Protein AF-A0A511N7S6-F1 (afdb_monomer_lite)

Organism: Deinococcus cellulosilyticus (strain DSM 18568 / NBRC 106333 / KACC 11606 / 5516J-15) (NCBI:txid1223518)

pLDDT: mean 73.32, std 17.84, range [30.89, 93.12]

Radius of gyration: 15.93 Å; chains: 1; bounding box: 44×42×34 Å

Sequence (176 aa):
MLDPRLIKNLRLFSSREDLELYLDFVGELLSRLELENRDPRFHVNPVSGSSFALPFTINNRYICRMIKKSGLYGVQTLHAGLDFIQDWEVLARPSKWAFSQRNHDLPDCPPSMMFYPMPLFRDHKEQIVEELVTIAKRELAVARATPMRKVHSSDVYLLMTDPDFREDILSGMEWT

Secondary structure (DSSP, 8-state):
---HHHHHHHTTSSSHHHHHHHHHHHHHHHHHTT--S--TTEEE----SSSEEEEEEETTEEEEEEEEETTEEEEEEEEETTHHHHTT-SS-----------S-S-TT--EEEEEEEHHHHHHHHHHHHHHHHHHHHHHHHH----PPPTT--HHHHHHHH-HHHHHHHHTT----

Structure (mmCIF, N/CA/C/O backbone):
data_AF-A0A511N7S6-F1
#
_entry.id   AF-A0A511N7S6-F1
#
loop_
_atom_site.group_PDB
_atom_site.id
_atom_site.type_symbol
_atom_site.label_atom_id
_atom_site.label_alt_id
_atom_site.label_comp_id
_atom_site.label_asym_id
_atom_site.label_entity_id
_atom_site.label_seq_id
_atom_site.pdbx_PDB_ins_code
_atom_site.Cartn_x
_atom_site.Cartn_y
_atom_site.Cartn_z
_atom_site.occupancy
_atom_site.B_iso_or_equiv
_atom_site.auth_seq_id
_atom_site.auth_comp_id
_atom_site.auth_asym_id
_atom_site.auth_atom_id
_atom_site.pdbx_PDB_model_num
ATOM 1 N N . MET A 1 1 ? -10.882 -20.365 5.331 1.00 62.22 1 MET A N 1
ATOM 2 C CA . MET A 1 1 ? -10.789 -19.636 6.615 1.00 62.22 1 MET A CA 1
ATOM 3 C C . MET A 1 1 ? -9.676 -1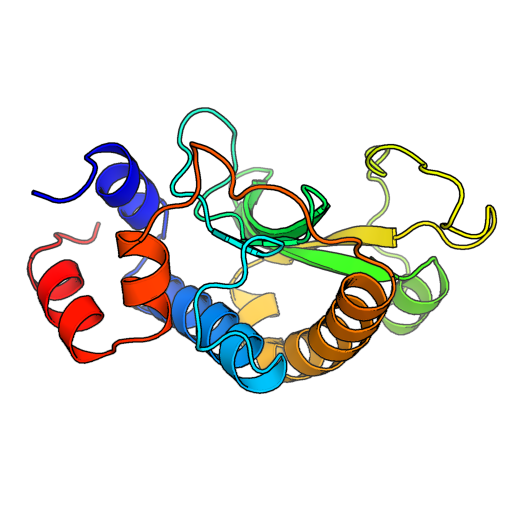8.616 6.457 1.00 62.22 1 MET A C 1
ATOM 5 O O . MET A 1 1 ? -8.581 -19.033 6.099 1.00 62.22 1 MET A O 1
ATOM 9 N N . LEU A 1 2 ? -9.975 -17.324 6.621 1.00 74.44 2 LEU A N 1
ATOM 10 C CA . LEU A 1 2 ? -8.998 -16.232 6.489 1.00 74.44 2 LEU A CA 1
ATOM 11 C C . LEU A 1 2 ? -7.827 -16.408 7.462 1.00 74.44 2 LEU A C 1
ATOM 13 O O . LEU A 1 2 ? -8.022 -16.891 8.580 1.00 74.44 2 LEU A O 1
ATOM 17 N N . ASP A 1 3 ? -6.630 -15.968 7.064 1.00 77.75 3 ASP A N 1
ATOM 18 C CA . ASP A 1 3 ? -5.470 -15.911 7.963 1.00 77.75 3 ASP A CA 1
ATOM 19 C C . ASP A 1 3 ? -5.818 -15.055 9.204 1.00 77.75 3 ASP A C 1
ATOM 21 O O . ASP A 1 3 ? -6.102 -13.862 9.062 1.00 77.75 3 ASP A O 1
ATOM 25 N N . PRO A 1 4 ? -5.770 -15.594 10.438 1.00 80.69 4 PRO A N 1
ATOM 26 C CA . PRO A 1 4 ? -6.065 -14.820 11.648 1.00 80.69 4 PRO A CA 1
ATOM 27 C C . PRO A 1 4 ? -5.185 -13.571 11.809 1.00 80.69 4 PRO A C 1
ATOM 29 O O . PRO A 1 4 ? -5.593 -12.583 12.425 1.00 80.69 4 PRO A O 1
ATOM 32 N N . ARG A 1 5 ? -3.975 -13.584 11.233 1.00 79.50 5 ARG A N 1
ATOM 33 C CA . ARG A 1 5 ? -3.076 -12.422 11.211 1.00 79.50 5 ARG A CA 1
ATOM 34 C C . ARG A 1 5 ? -3.611 -11.314 10.314 1.00 79.50 5 ARG A C 1
ATOM 36 O O . ARG A 1 5 ? -3.391 -10.150 10.632 1.00 79.50 5 ARG A O 1
ATOM 43 N N . LEU A 1 6 ? -4.321 -11.651 9.238 1.00 83.69 6 LEU A N 1
ATOM 44 C CA . LEU A 1 6 ? -4.967 -10.668 8.378 1.00 83.69 6 LEU A CA 1
ATOM 45 C C . LEU A 1 6 ? -6.070 -9.937 9.144 1.00 83.69 6 LEU A C 1
ATOM 47 O O . LEU A 1 6 ? -5.992 -8.720 9.274 1.00 83.69 6 LEU A O 1
ATOM 51 N N . ILE A 1 7 ? -7.006 -10.665 9.762 1.00 84.81 7 ILE A N 1
ATOM 52 C CA . ILE A 1 7 ? -8.102 -10.066 10.550 1.00 84.81 7 ILE A CA 1
ATOM 53 C C . ILE A 1 7 ? -7.554 -9.134 11.640 1.00 84.81 7 ILE A C 1
ATOM 55 O O . ILE A 1 7 ? -8.020 -8.007 11.800 1.00 84.81 7 ILE A O 1
ATOM 59 N N . LYS A 1 8 ? -6.513 -9.570 12.362 1.00 83.00 8 LYS A N 1
ATOM 60 C CA . LYS A 1 8 ? -5.848 -8.742 13.378 1.00 83.00 8 LYS A CA 1
ATOM 61 C C . LYS A 1 8 ? -5.308 -7.422 12.810 1.00 83.00 8 LYS A C 1
ATOM 63 O O . LYS A 1 8 ? -5.336 -6.419 13.513 1.00 83.00 8 LYS A O 1
ATOM 68 N N . ASN A 1 9 ? -4.807 -7.422 11.577 1.00 82.75 9 ASN A N 1
ATOM 69 C CA . ASN A 1 9 ? -4.257 -6.229 10.936 1.00 82.75 9 ASN A CA 1
ATOM 70 C C . ASN A 1 9 ? -5.321 -5.300 10.361 1.00 82.75 9 ASN A C 1
ATOM 72 O O . ASN A 1 9 ? -5.152 -4.089 10.443 1.00 82.75 9 ASN A O 1
ATOM 76 N N . LEU A 1 10 ? -6.422 -5.841 9.836 1.00 86.56 10 LEU A N 1
ATOM 77 C CA . LEU A 1 10 ? -7.560 -5.022 9.406 1.00 86.56 10 LEU A CA 1
ATOM 78 C C . LEU A 1 10 ? -8.128 -4.204 10.579 1.00 86.56 10 LEU A C 1
ATOM 80 O O . LEU A 1 10 ? -8.513 -3.057 10.404 1.00 86.56 10 LEU A O 1
ATOM 84 N N . ARG A 1 11 ? -8.064 -4.744 11.804 1.00 82.38 11 ARG A N 1
ATOM 85 C CA . ARG A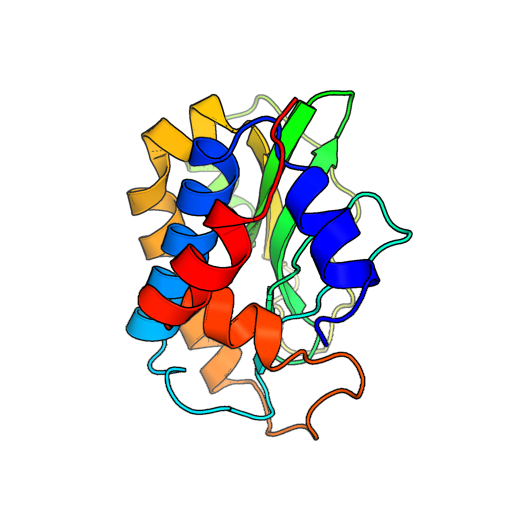 1 11 ? -8.455 -4.051 13.047 1.00 82.38 11 ARG A CA 1
ATOM 86 C C . ARG A 1 11 ? -7.456 -3.005 13.560 1.00 82.38 11 ARG A C 1
ATOM 88 O O . ARG A 1 11 ? -7.677 -2.431 14.620 1.00 82.38 11 ARG A O 1
ATOM 95 N N . LEU A 1 12 ? -6.330 -2.779 12.878 1.00 79.56 12 LEU A N 1
ATOM 96 C CA . LEU A 1 12 ? -5.424 -1.676 13.234 1.00 79.56 12 LEU A CA 1
ATOM 97 C C . LEU A 1 12 ? -5.925 -0.325 12.723 1.00 79.56 12 LEU A C 1
ATOM 99 O O . LEU A 1 12 ? -5.455 0.705 13.200 1.00 79.56 12 LEU A O 1
ATOM 103 N N . PHE A 1 13 ? -6.846 -0.331 11.764 1.00 82.88 13 PHE A N 1
ATOM 104 C CA . PHE A 1 13 ? -7.482 0.873 11.260 1.00 82.88 13 PHE A CA 1
ATOM 105 C C . PHE A 1 13 ? -8.511 1.378 12.270 1.00 82.88 13 PHE A C 1
ATOM 107 O O . PHE A 1 13 ? -9.206 0.587 12.905 1.00 82.88 13 PHE A O 1
ATOM 114 N N . SER A 1 14 ? -8.581 2.700 12.425 1.00 80.06 14 SER A N 1
ATOM 115 C CA . SER A 1 14 ? -9.483 3.350 13.383 1.00 80.06 14 SER A CA 1
ATOM 116 C C . SER A 1 14 ? -10.946 3.306 12.939 1.00 80.06 14 SER A C 1
ATOM 118 O O . SER A 1 14 ? -11.831 3.484 13.762 1.00 80.06 14 SER A O 1
ATOM 120 N N . SER A 1 15 ? -11.204 3.104 11.646 1.00 88.44 15 SER A N 1
ATOM 121 C CA . SER A 1 15 ? -12.544 2.981 11.080 1.00 88.44 15 SER A CA 1
ATOM 122 C C . SER A 1 15 ? -12.521 2.130 9.811 1.00 88.44 15 SER A C 1
ATOM 124 O O . SER A 1 15 ? -11.466 1.920 9.199 1.00 88.44 15 SER A O 1
ATOM 126 N N . ARG A 1 16 ? -13.707 1.670 9.396 1.00 90.31 16 ARG A N 1
ATOM 127 C CA . ARG A 1 16 ? -13.910 1.001 8.105 1.00 90.31 16 ARG A CA 1
ATOM 128 C C . ARG A 1 16 ? -13.480 1.896 6.943 1.00 90.31 16 ARG A C 1
ATOM 130 O O . ARG A 1 16 ? -12.787 1.435 6.046 1.00 90.31 16 ARG A O 1
ATOM 137 N N . GLU A 1 17 ? -13.822 3.178 7.014 1.00 91.00 17 GLU A N 1
ATOM 138 C CA . GLU A 1 17 ? -13.529 4.171 5.976 1.00 91.00 17 GLU A CA 1
ATOM 139 C C . GLU A 1 17 ? -12.021 4.363 5.773 1.00 91.00 17 GLU A C 1
ATOM 141 O O . GLU A 1 17 ? -11.561 4.494 4.643 1.00 91.00 17 GLU A O 1
ATOM 146 N N . ASP A 1 18 ? -11.235 4.375 6.854 1.00 89.56 18 ASP A N 1
ATOM 147 C CA . ASP A 1 18 ? -9.775 4.480 6.768 1.00 89.56 18 ASP A CA 1
ATOM 148 C C . ASP A 1 18 ? -9.151 3.216 6.156 1.00 89.56 18 ASP A C 1
ATOM 150 O O . ASP A 1 18 ? -8.177 3.311 5.403 1.00 89.56 18 ASP A O 1
ATOM 154 N N . LEU A 1 19 ? -9.704 2.035 6.462 1.00 90.12 19 LEU A N 1
ATOM 155 C CA . LEU A 1 19 ? -9.281 0.793 5.818 1.00 90.12 19 LEU A CA 1
ATOM 156 C C . LEU A 1 19 ? -9.615 0.814 4.328 1.00 90.12 19 LEU A C 1
ATOM 158 O O . LEU A 1 19 ? -8.739 0.529 3.516 1.00 90.12 19 LEU A O 1
ATOM 162 N N . GLU A 1 20 ? -10.857 1.129 3.971 1.00 92.50 20 GLU A N 1
ATOM 163 C CA . GLU A 1 20 ? -11.310 1.166 2.579 1.00 92.50 20 GLU A CA 1
ATOM 164 C C . GLU A 1 20 ? -10.502 2.179 1.771 1.00 92.50 20 GLU A C 1
ATOM 166 O O . GLU A 1 20 ? -9.990 1.820 0.716 1.00 92.50 20 GLU A O 1
ATOM 171 N N . LEU A 1 21 ? -10.236 3.368 2.324 1.00 92.25 21 LEU A N 1
ATOM 172 C CA . LEU A 1 21 ? -9.359 4.364 1.707 1.00 92.25 21 LEU A CA 1
ATOM 173 C C . LEU A 1 21 ? -7.965 3.798 1.390 1.00 92.25 21 LEU A C 1
ATOM 175 O O . LEU A 1 21 ? -7.419 4.050 0.314 1.00 92.25 21 LEU A O 1
ATOM 179 N N . TYR A 1 22 ? -7.376 3.029 2.311 1.00 91.75 22 TYR A N 1
ATOM 180 C CA . TYR A 1 22 ? -6.087 2.377 2.075 1.00 91.75 22 TYR A CA 1
ATOM 181 C C . TYR A 1 22 ? -6.187 1.238 1.053 1.00 91.75 22 TYR A C 1
ATOM 183 O O . TYR A 1 22 ? -5.315 1.112 0.195 1.00 91.75 22 TYR A O 1
ATOM 191 N N . LEU A 1 23 ? -7.222 0.399 1.127 1.00 91.94 23 LEU A N 1
ATOM 192 C CA . LEU A 1 23 ? -7.417 -0.708 0.189 1.00 91.94 23 LEU A CA 1
ATOM 193 C C . LEU A 1 23 ? -7.662 -0.200 -1.234 1.00 91.94 23 LEU A C 1
ATOM 195 O O . LEU A 1 23 ? -7.077 -0.752 -2.162 1.00 91.94 23 LEU A O 1
ATOM 199 N N . ASP A 1 24 ? -8.444 0.867 -1.396 1.00 93.12 24 ASP A N 1
ATOM 200 C CA . ASP A 1 24 ? -8.672 1.549 -2.672 1.00 93.12 24 ASP A CA 1
ATOM 201 C C . ASP A 1 24 ? -7.394 2.170 -3.207 1.00 93.12 24 ASP A C 1
ATOM 203 O O . ASP A 1 24 ? -7.070 1.991 -4.376 1.00 93.12 24 ASP A O 1
ATOM 207 N N . PHE A 1 25 ? -6.624 2.840 -2.348 1.00 92.81 25 PHE A N 1
ATOM 208 C CA . PHE A 1 25 ? -5.317 3.364 -2.725 1.00 92.81 25 PHE A CA 1
ATOM 209 C C . PHE A 1 25 ? -4.393 2.269 -3.265 1.00 92.81 25 PHE A C 1
ATOM 211 O O . PHE A 1 25 ? -3.783 2.437 -4.321 1.00 92.81 25 PHE A O 1
ATOM 218 N N . VAL A 1 26 ? -4.280 1.137 -2.563 1.00 90.25 26 VAL A N 1
ATOM 219 C CA . VAL A 1 26 ? -3.430 0.046 -3.045 1.00 90.25 26 VAL A CA 1
ATOM 220 C C . VAL A 1 26 ? -4.022 -0.579 -4.305 1.00 90.25 26 VAL A C 1
ATOM 222 O O . VAL A 1 26 ? -3.274 -0.777 -5.253 1.00 90.25 26 VAL A O 1
ATOM 225 N N . GLY A 1 27 ? -5.331 -0.829 -4.365 1.00 90.81 27 GLY A N 1
ATOM 226 C CA . GLY A 1 27 ? -6.010 -1.348 -5.558 1.00 90.81 27 GLY A CA 1
ATOM 227 C C . GLY A 1 27 ? -5.779 -0.480 -6.799 1.00 90.81 27 GLY A C 1
ATOM 228 O O . GLY A 1 27 ? -5.432 -0.995 -7.863 1.00 90.81 27 GLY A O 1
ATOM 229 N N . GLU A 1 28 ? -5.852 0.841 -6.643 1.00 92.00 28 GLU A N 1
ATOM 230 C CA . GLU A 1 28 ? -5.554 1.819 -7.690 1.00 92.00 28 GLU A CA 1
ATOM 231 C C . GLU A 1 28 ? -4.096 1.711 -8.169 1.00 92.00 28 GLU A C 1
ATOM 233 O O . GLU A 1 28 ? -3.840 1.681 -9.376 1.00 92.00 28 GLU A O 1
ATOM 238 N N . LEU A 1 29 ? -3.132 1.556 -7.250 1.00 89.12 29 LEU A N 1
ATOM 239 C CA . LEU A 1 29 ? -1.737 1.281 -7.619 1.00 89.12 29 LEU A CA 1
ATOM 240 C C . LEU A 1 29 ? -1.602 -0.028 -8.402 1.00 89.12 29 LEU A C 1
ATOM 242 O O . LEU A 1 29 ? -0.853 -0.069 -9.374 1.00 89.12 29 LEU A O 1
ATOM 246 N N . LEU A 1 30 ? -2.303 -1.094 -8.002 1.00 87.94 30 LEU A N 1
ATOM 247 C CA . LEU A 1 30 ? -2.240 -2.385 -8.699 1.00 87.94 30 LEU A CA 1
ATOM 248 C C . LEU A 1 30 ? -2.717 -2.270 -10.136 1.00 87.94 30 LEU A C 1
ATOM 250 O O . LEU A 1 30 ? -2.015 -2.729 -11.038 1.00 87.94 30 LEU A O 1
ATOM 254 N N . SER A 1 31 ? -3.860 -1.620 -10.341 1.00 89.69 31 SER A N 1
ATOM 255 C CA . SER A 1 31 ? -4.416 -1.429 -11.677 1.00 89.69 31 SER A CA 1
ATOM 256 C C . SER A 1 31 ? -3.495 -0.560 -12.542 1.00 89.69 31 SER A C 1
ATOM 258 O O . SER A 1 31 ? -3.108 -0.956 -13.640 1.00 89.69 31 SER A O 1
ATOM 260 N N . ARG A 1 32 ? -2.995 0.572 -12.020 1.00 90.88 32 ARG A N 1
ATOM 261 C CA . ARG A 1 32 ? -2.096 1.474 -12.777 1.00 90.88 32 ARG A CA 1
ATOM 262 C C . ARG A 1 32 ? -0.720 0.883 -13.096 1.00 90.88 32 ARG A C 1
ATOM 264 O O . ARG A 1 32 ? -0.029 1.380 -13.997 1.00 90.88 32 ARG A O 1
ATOM 271 N N . LEU A 1 33 ? -0.297 -0.127 -12.340 1.00 85.31 33 LEU A N 1
ATOM 272 C CA . LEU A 1 33 ? 0.929 -0.889 -12.575 1.00 85.31 33 LEU A CA 1
ATOM 273 C C . LEU A 1 33 ? 0.697 -2.147 -13.421 1.00 85.31 33 LEU A C 1
ATOM 275 O O . LEU A 1 33 ? 1.666 -2.858 -13.680 1.00 85.31 33 LEU A O 1
ATOM 279 N N . GLU A 1 34 ? -0.544 -2.407 -13.850 1.00 85.44 34 GLU A N 1
ATOM 280 C CA . GLU A 1 34 ? -0.940 -3.596 -14.617 1.00 85.44 34 GLU A CA 1
ATOM 281 C C . GLU A 1 34 ? -0.609 -4.905 -13.867 1.00 85.44 34 GLU A C 1
ATOM 283 O O . GLU A 1 34 ? -0.266 -5.932 -14.454 1.00 85.44 34 GLU A O 1
ATOM 288 N N . LEU A 1 35 ? -0.708 -4.874 -12.532 1.00 78.19 35 LEU A N 1
ATOM 289 C CA . LEU A 1 35 ? -0.416 -5.994 -11.623 1.00 78.19 35 LEU A CA 1
ATOM 290 C C . LEU A 1 35 ? -1.689 -6.729 -11.176 1.00 78.19 35 LEU A C 1
ATOM 292 O O . LEU A 1 35 ? -1.764 -7.276 -10.074 1.00 78.19 35 LEU A O 1
ATOM 296 N N . GLU A 1 36 ? -2.694 -6.738 -12.047 1.00 68.12 36 GLU A N 1
ATOM 297 C CA . GLU A 1 36 ? -4.000 -7.397 -11.880 1.00 68.12 36 GLU A CA 1
ATOM 298 C C . GLU A 1 36 ? -3.896 -8.934 -11.976 1.00 68.12 36 GLU A C 1
ATOM 300 O O . GLU A 1 36 ? -4.775 -9.676 -11.544 1.00 68.12 36 GLU A O 1
ATOM 305 N N . ASN A 1 37 ? -2.766 -9.426 -12.485 1.00 66.00 37 ASN A N 1
ATOM 306 C CA . ASN A 1 37 ? -2.377 -10.827 -12.420 1.00 66.00 37 ASN A CA 1
ATOM 307 C C . ASN A 1 37 ? -1.273 -10.997 -11.372 1.00 66.00 37 ASN A C 1
ATOM 309 O O . ASN A 1 37 ? -0.410 -10.131 -11.228 1.00 66.00 37 ASN A O 1
ATOM 313 N N . ARG A 1 38 ? -1.251 -12.128 -10.654 1.00 67.12 38 ARG A N 1
ATOM 314 C CA . ARG A 1 38 ? -0.203 -12.404 -9.654 1.00 67.12 38 ARG A CA 1
ATOM 315 C C . ARG A 1 38 ? 1.194 -12.425 -10.279 1.00 67.12 38 ARG A C 1
ATOM 317 O O . ARG A 1 38 ? 1.653 -13.463 -10.755 1.00 67.12 38 ARG A O 1
ATOM 324 N N . ASP A 1 39 ? 1.896 -11.302 -10.201 1.00 72.94 39 ASP A N 1
ATOM 325 C CA . ASP A 1 39 ? 3.306 -11.196 -10.564 1.00 72.94 39 ASP A CA 1
ATOM 326 C C . ASP A 1 39 ? 4.189 -11.657 -9.385 1.00 72.94 39 ASP A C 1
ATOM 328 O O . ASP A 1 39 ? 4.042 -11.161 -8.266 1.00 72.94 39 ASP A O 1
ATOM 332 N N . PRO A 1 40 ? 5.137 -12.589 -9.579 1.00 68.56 40 PRO A N 1
ATOM 333 C CA . PRO A 1 40 ? 5.980 -13.093 -8.494 1.00 68.56 40 PRO A CA 1
ATOM 334 C C . PRO A 1 40 ? 6.988 -12.061 -7.950 1.00 68.56 40 PRO A C 1
ATOM 336 O O . PRO A 1 40 ? 7.536 -12.262 -6.865 1.00 68.56 40 PRO A O 1
ATOM 339 N N . ARG A 1 41 ? 7.224 -10.942 -8.648 1.00 70.50 41 ARG A N 1
ATOM 340 C CA . ARG A 1 41 ? 8.003 -9.788 -8.152 1.00 70.50 41 ARG A CA 1
ATOM 341 C C . ARG A 1 41 ? 7.211 -8.944 -7.161 1.00 70.50 41 ARG A C 1
ATOM 343 O O . ARG A 1 41 ? 7.809 -8.159 -6.423 1.00 70.50 41 ARG A O 1
ATOM 350 N N . PHE A 1 42 ? 5.896 -9.113 -7.131 1.00 75.94 42 PHE A N 1
ATOM 351 C CA . PHE A 1 42 ? 4.961 -8.351 -6.330 1.00 75.94 42 PHE A CA 1
ATOM 352 C C . PHE A 1 42 ? 4.521 -9.129 -5.086 1.00 75.94 42 PHE A C 1
ATOM 354 O O . PHE A 1 42 ? 4.201 -10.321 -5.122 1.00 75.94 42 PHE A O 1
ATOM 361 N N . HIS A 1 43 ? 4.516 -8.452 -3.937 1.00 77.19 43 HIS A N 1
ATOM 362 C CA . HIS A 1 43 ? 4.205 -9.099 -2.668 1.00 77.19 43 HIS A CA 1
ATOM 363 C C . HIS A 1 43 ? 3.386 -8.176 -1.792 1.00 77.19 43 HIS A C 1
ATOM 365 O O . HIS A 1 43 ? 3.890 -7.153 -1.324 1.00 77.19 43 HIS A O 1
ATOM 371 N N . VAL A 1 44 ? 2.160 -8.604 -1.514 1.00 79.62 44 VAL A N 1
ATOM 372 C CA . VAL A 1 44 ? 1.328 -8.042 -0.457 1.00 79.62 44 VAL A CA 1
ATOM 373 C C . VAL A 1 44 ? 1.305 -9.030 0.682 1.00 79.62 44 VAL A C 1
ATOM 375 O O . VAL A 1 44 ? 1.104 -10.229 0.487 1.00 79.62 44 VAL A O 1
ATOM 378 N N . ASN A 1 45 ? 1.567 -8.527 1.875 1.00 78.75 45 ASN A N 1
ATOM 379 C CA . ASN A 1 45 ? 1.806 -9.372 3.023 1.00 78.75 45 ASN A CA 1
ATOM 380 C C . ASN A 1 45 ? 0.907 -8.940 4.189 1.00 78.75 45 ASN A C 1
ATOM 382 O O . ASN A 1 45 ? 0.828 -7.750 4.480 1.00 78.75 45 ASN A O 1
ATOM 386 N N . PRO A 1 46 ? 0.245 -9.876 4.887 1.00 73.12 46 PRO A N 1
ATOM 387 C CA . PRO A 1 46 ? -0.689 -9.566 5.966 1.00 73.12 46 PRO A CA 1
ATOM 388 C C . PRO A 1 46 ? -0.014 -9.188 7.300 1.00 73.12 46 PRO A C 1
ATOM 390 O O . PRO A 1 46 ? -0.689 -9.238 8.316 1.00 73.12 46 PRO A O 1
ATOM 393 N N . VAL A 1 47 ? 1.302 -8.924 7.364 1.00 68.06 47 VAL A N 1
ATOM 394 C CA . VAL A 1 47 ? 2.120 -9.138 8.590 1.00 68.06 47 VAL A CA 1
ATOM 395 C C . VAL A 1 47 ? 1.591 -8.489 9.870 1.00 68.06 47 VAL A C 1
ATOM 397 O O . VAL A 1 47 ? 1.234 -7.323 9.874 1.00 68.06 47 VAL A O 1
ATOM 400 N N . SER A 1 48 ? 1.696 -9.225 10.987 1.00 58.03 48 SER A N 1
ATOM 401 C CA . SER A 1 48 ? 1.628 -8.741 12.375 1.00 58.03 48 SER A CA 1
ATOM 402 C C . SER A 1 48 ? 2.974 -8.914 13.103 1.00 58.03 48 SER A C 1
ATOM 404 O O . SER A 1 48 ? 3.606 -9.960 12.943 1.00 58.03 48 SER A O 1
ATOM 406 N N . GLY A 1 49 ? 3.354 -7.972 13.976 1.00 54.72 49 GLY A N 1
ATOM 407 C CA . GLY A 1 49 ? 4.495 -8.092 14.911 1.00 54.72 49 GLY A CA 1
ATOM 408 C C . GLY A 1 49 ? 5.490 -6.926 14.857 1.00 54.72 49 GLY A C 1
ATOM 409 O O . GLY A 1 49 ? 6.225 -6.689 15.808 1.00 54.72 49 GLY A O 1
ATOM 410 N N . SER A 1 50 ? 5.466 -6.163 13.770 1.00 58.62 50 SER A N 1
ATOM 411 C CA . SER A 1 50 ? 6.087 -4.846 13.623 1.00 58.62 50 SER A CA 1
ATOM 412 C C . SER A 1 50 ? 4.983 -3.782 13.605 1.00 58.62 50 SER A C 1
ATOM 414 O O . SER A 1 50 ? 3.822 -4.119 13.395 1.00 58.62 50 SER A O 1
ATOM 416 N N . SER A 1 51 ? 5.296 -2.500 13.822 1.00 67.06 51 SER A N 1
ATOM 417 C CA . SER A 1 51 ? 4.314 -1.394 13.793 1.00 67.06 51 SER A CA 1
ATOM 418 C C . SER A 1 51 ? 3.648 -1.164 12.420 1.00 67.06 51 SER A C 1
ATOM 420 O O . SER A 1 51 ? 3.059 -0.105 12.212 1.00 67.06 51 SER A O 1
ATOM 422 N N . PHE A 1 52 ? 3.784 -2.107 11.481 1.00 76.69 52 PHE A N 1
ATOM 423 C CA . PHE A 1 52 ? 3.335 -2.039 10.096 1.00 76.69 52 PHE A CA 1
ATOM 424 C C . PHE A 1 52 ? 2.155 -2.984 9.864 1.00 76.69 52 PHE A C 1
ATOM 426 O O . PHE A 1 52 ? 2.143 -4.085 10.409 1.00 76.69 52 PHE A O 1
ATOM 433 N N . ALA A 1 53 ? 1.243 -2.592 8.982 1.00 81.50 53 ALA A N 1
ATOM 434 C CA . ALA A 1 53 ? 0.136 -3.415 8.524 1.00 81.50 53 ALA A CA 1
ATOM 435 C C . ALA A 1 53 ? 0.041 -3.385 6.995 1.00 81.50 53 ALA A C 1
ATOM 437 O O . ALA A 1 53 ? 0.397 -2.392 6.354 1.00 81.50 53 ALA A O 1
ATOM 438 N N . LEU A 1 54 ? -0.404 -4.509 6.429 1.00 84.69 54 LEU A N 1
ATOM 439 C CA . LEU A 1 54 ? -0.668 -4.700 4.998 1.00 84.69 54 LEU A CA 1
ATOM 440 C C . LEU A 1 54 ? 0.421 -4.154 4.047 1.00 84.69 54 LEU A C 1
ATOM 442 O O . LEU A 1 54 ? 0.085 -3.458 3.086 1.00 84.69 54 LEU A O 1
ATOM 446 N N . PRO A 1 55 ? 1.725 -4.396 4.285 1.00 85.62 55 PRO A N 1
ATOM 447 C CA . PRO A 1 55 ? 2.748 -3.872 3.398 1.00 85.62 55 PRO A CA 1
ATOM 448 C C . PRO A 1 55 ? 2.621 -4.410 1.975 1.00 85.62 55 PRO A C 1
ATOM 450 O O . PRO A 1 55 ? 2.531 -5.621 1.750 1.00 85.62 55 PRO A O 1
ATOM 453 N N . PHE A 1 56 ? 2.734 -3.483 1.033 1.00 86.00 56 PHE A N 1
ATOM 454 C CA . PHE A 1 56 ? 2.899 -3.737 -0.382 1.00 86.00 56 PHE A CA 1
ATOM 455 C C . PHE A 1 56 ? 4.372 -3.511 -0.770 1.00 86.00 56 PHE A C 1
ATOM 457 O O . PHE A 1 56 ? 4.972 -2.468 -0.491 1.00 86.00 56 PHE A O 1
ATOM 464 N N . THR A 1 57 ? 4.986 -4.529 -1.378 1.00 79.81 57 THR A N 1
ATOM 465 C CA . THR A 1 57 ? 6.396 -4.522 -1.774 1.00 79.81 57 THR A CA 1
ATOM 466 C C . THR A 1 57 ? 6.624 -5.036 -3.196 1.00 79.81 57 THR A C 1
ATOM 468 O O . THR A 1 57 ? 5.918 -5.933 -3.660 1.00 79.81 57 THR A O 1
ATOM 471 N N . ILE A 1 58 ? 7.683 -4.542 -3.842 1.00 75.44 58 ILE A N 1
ATOM 472 C CA . ILE A 1 58 ? 8.215 -5.045 -5.118 1.00 75.44 58 ILE A CA 1
ATOM 473 C C . ILE A 1 58 ? 9.641 -5.537 -4.862 1.00 75.44 58 ILE A C 1
ATOM 475 O O . ILE A 1 58 ? 10.478 -4.789 -4.365 1.00 75.44 58 ILE A O 1
ATOM 479 N N . ASN A 1 59 ? 9.936 -6.814 -5.124 1.00 66.56 59 ASN A N 1
ATOM 480 C CA . ASN A 1 59 ? 11.254 -7.424 -4.886 1.00 66.56 59 ASN A CA 1
ATOM 481 C C . ASN A 1 59 ? 11.850 -7.150 -3.479 1.00 66.56 59 ASN A C 1
ATOM 483 O O . ASN A 1 59 ? 13.063 -7.010 -3.316 1.00 66.56 59 ASN A O 1
ATOM 487 N N . ASN A 1 60 ? 11.004 -7.144 -2.439 1.00 68.00 60 ASN A N 1
ATOM 488 C CA . ASN A 1 60 ? 11.318 -6.806 -1.034 1.00 68.00 60 ASN A CA 1
ATOM 489 C C . ASN A 1 60 ? 11.511 -5.312 -0.716 1.00 68.00 60 ASN A C 1
ATOM 491 O O . ASN A 1 60 ? 11.779 -4.984 0.442 1.00 68.00 60 ASN A O 1
ATOM 495 N N . ARG A 1 61 ? 11.351 -4.408 -1.685 1.00 71.44 61 ARG A N 1
ATOM 496 C CA . ARG A 1 61 ? 11.317 -2.959 -1.450 1.00 71.44 61 ARG A CA 1
ATOM 497 C C . ARG A 1 61 ? 9.894 -2.545 -1.091 1.00 71.44 61 ARG A C 1
ATOM 499 O O . ARG A 1 61 ? 8.966 -2.894 -1.813 1.00 71.44 61 ARG A O 1
ATOM 506 N N . TYR A 1 62 ? 9.714 -1.853 0.033 1.00 77.94 62 TYR A N 1
ATOM 507 C CA . TYR A 1 62 ? 8.407 -1.304 0.402 1.00 77.94 62 TYR A CA 1
ATOM 508 C C . TYR A 1 62 ? 8.011 -0.221 -0.592 1.00 77.94 62 TYR A C 1
ATOM 510 O O . TYR A 1 62 ? 8.802 0.680 -0.844 1.00 77.94 62 TYR A O 1
ATOM 518 N N . ILE A 1 63 ? 6.802 -0.338 -1.135 1.00 83.31 63 ILE A N 1
ATOM 519 C CA . ILE A 1 63 ? 6.175 0.674 -1.986 1.00 83.31 63 ILE A CA 1
ATOM 520 C C . ILE A 1 63 ? 5.218 1.487 -1.133 1.00 83.31 63 ILE A C 1
ATOM 522 O O . ILE A 1 63 ? 5.362 2.698 -1.015 1.00 83.31 63 ILE A O 1
ATOM 526 N N . CYS A 1 64 ? 4.315 0.805 -0.434 1.00 87.56 64 CYS A N 1
ATOM 527 C CA . CYS A 1 64 ? 3.502 1.419 0.597 1.00 87.56 64 CYS A CA 1
ATOM 528 C C . CYS A 1 64 ? 3.201 0.438 1.727 1.00 87.56 64 CYS A C 1
ATOM 530 O O . CYS A 1 64 ? 3.337 -0.781 1.592 1.00 87.56 64 CYS A O 1
ATOM 532 N N . ARG A 1 65 ? 2.836 0.976 2.884 1.00 88.12 65 ARG A N 1
ATOM 533 C CA . ARG A 1 65 ? 2.368 0.209 4.036 1.00 88.12 65 ARG A CA 1
ATOM 534 C C . ARG A 1 65 ? 1.583 1.103 4.967 1.00 88.12 65 ARG A C 1
ATOM 536 O O . ARG A 1 65 ? 1.838 2.301 5.036 1.00 88.12 65 ARG A O 1
ATOM 543 N N . MET A 1 66 ? 0.735 0.497 5.772 1.00 87.81 66 MET A N 1
ATOM 544 C CA . MET A 1 66 ? 0.131 1.177 6.898 1.00 87.81 66 MET A CA 1
ATOM 545 C C . MET A 1 66 ? 1.075 1.119 8.111 1.00 87.81 66 MET A C 1
ATOM 547 O O . MET A 1 66 ? 1.732 0.098 8.323 1.00 87.81 66 MET A O 1
ATOM 551 N N . ILE A 1 67 ? 1.204 2.194 8.896 1.00 85.94 67 ILE A N 1
ATOM 552 C CA . ILE A 1 67 ? 2.063 2.224 10.095 1.00 85.94 67 ILE A CA 1
ATOM 553 C C . ILE A 1 67 ? 1.448 3.047 11.234 1.00 85.94 67 ILE A C 1
ATOM 555 O O . ILE A 1 67 ? 0.853 4.100 11.013 1.00 85.94 67 ILE A O 1
ATOM 559 N N . LYS A 1 68 ? 1.669 2.606 12.478 1.00 82.06 68 LYS A N 1
ATOM 560 C CA . LYS A 1 68 ? 1.474 3.444 13.670 1.00 82.06 68 LYS A CA 1
ATOM 561 C C . LYS A 1 68 ? 2.788 4.114 14.076 1.00 82.06 68 LYS A C 1
ATOM 563 O O . LYS A 1 68 ? 3.733 3.429 14.478 1.00 82.06 68 LYS A O 1
ATOM 568 N N . LYS A 1 69 ? 2.852 5.445 14.012 1.00 77.19 69 LYS A N 1
ATOM 569 C CA . LYS A 1 69 ? 4.025 6.248 14.393 1.00 77.19 69 LYS A CA 1
ATOM 570 C C . LYS A 1 69 ? 3.618 7.337 15.382 1.00 77.19 69 LYS A C 1
ATOM 572 O O . LYS A 1 69 ? 2.717 8.118 15.110 1.00 77.19 69 LYS A O 1
ATOM 577 N N . SER A 1 70 ? 4.280 7.382 16.541 1.00 80.19 70 SER A N 1
ATOM 578 C CA . SER A 1 70 ? 4.029 8.389 17.591 1.00 80.19 70 SER A CA 1
ATOM 579 C C . SER A 1 70 ? 2.552 8.512 18.004 1.00 80.19 70 SER A C 1
ATOM 581 O O . SER A 1 70 ? 2.055 9.606 18.232 1.00 80.19 70 SER A O 1
ATOM 583 N N . GLY A 1 71 ? 1.835 7.386 18.067 1.00 77.88 71 GLY A N 1
ATOM 584 C CA . GLY A 1 71 ? 0.409 7.355 18.412 1.00 77.88 71 GLY A CA 1
ATOM 585 C C . GLY A 1 71 ? -0.548 7.623 17.246 1.00 77.88 71 GLY A C 1
ATOM 586 O O . GLY A 1 71 ? -1.732 7.342 17.392 1.00 77.88 71 GLY A O 1
ATOM 587 N N . LEU A 1 72 ? -0.048 8.065 16.090 1.00 79.81 72 LEU A N 1
ATOM 588 C CA . LEU A 1 72 ? -0.846 8.332 14.896 1.00 79.81 72 LEU A CA 1
ATOM 589 C C . LEU A 1 72 ? -0.768 7.172 13.906 1.00 79.81 72 LEU A C 1
ATOM 591 O O . LEU A 1 72 ? 0.307 6.625 13.647 1.00 79.81 72 LEU A O 1
ATOM 595 N N . TYR A 1 73 ? -1.913 6.826 13.331 1.00 84.69 73 TYR A N 1
ATOM 596 C CA . TYR A 1 73 ? -1.987 5.971 12.157 1.00 84.69 73 TYR A CA 1
ATOM 597 C C . TYR A 1 73 ? -1.775 6.828 10.906 1.00 84.69 73 TYR A C 1
ATOM 599 O O . TYR A 1 73 ? -2.320 7.926 10.779 1.00 84.69 73 TYR A O 1
ATOM 607 N N . GLY A 1 74 ? -0.947 6.337 9.993 1.00 87.88 74 GLY A N 1
ATOM 608 C CA . GLY A 1 74 ? -0.814 6.908 8.663 1.00 87.88 74 GLY A CA 1
ATOM 609 C C . GLY A 1 74 ? -0.210 5.944 7.649 1.00 87.88 74 GLY A C 1
ATOM 610 O O . GLY A 1 74 ? 0.354 4.901 7.997 1.00 87.88 74 GLY A O 1
ATOM 611 N N . VAL A 1 75 ? -0.308 6.317 6.384 1.00 88.50 75 VAL A N 1
ATOM 612 C CA . VAL A 1 75 ? 0.253 5.557 5.272 1.00 88.50 75 VAL A CA 1
ATOM 613 C C . VAL A 1 75 ? 1.710 5.956 5.096 1.00 88.50 75 VAL A C 1
ATOM 615 O O . VAL A 1 75 ? 2.062 7.132 5.133 1.00 88.50 75 VAL A O 1
ATOM 618 N N . GLN A 1 76 ? 2.586 4.971 4.934 1.00 86.88 76 GLN A N 1
ATOM 619 C CA . GLN A 1 76 ? 3.981 5.198 4.601 1.00 86.88 76 GLN A CA 1
ATOM 620 C C . GLN A 1 76 ? 4.252 4.750 3.170 1.00 86.88 76 GLN A C 1
ATOM 622 O O . GLN A 1 76 ? 4.066 3.571 2.871 1.00 86.88 76 GLN A O 1
ATOM 627 N N . THR A 1 77 ? 4.736 5.647 2.321 1.00 84.94 77 THR A N 1
ATOM 628 C CA . THR A 1 77 ? 4.992 5.411 0.891 1.00 84.94 77 THR A CA 1
ATOM 629 C C . THR A 1 77 ? 6.454 5.663 0.542 1.00 84.94 77 THR A C 1
ATOM 631 O O . THR A 1 77 ? 7.175 6.357 1.264 1.00 84.94 77 THR A O 1
ATOM 634 N N . LEU A 1 78 ? 6.917 5.054 -0.545 1.00 77.12 78 LEU A N 1
ATOM 635 C CA . LEU A 1 78 ? 8.254 5.249 -1.092 1.00 77.12 78 LEU A CA 1
ATOM 636 C C . LEU A 1 78 ? 8.299 6.511 -1.962 1.00 77.12 78 LEU A C 1
ATOM 638 O O . LEU A 1 78 ? 7.512 6.634 -2.892 1.00 77.12 78 LEU A O 1
ATOM 642 N N . HIS A 1 79 ? 9.260 7.398 -1.711 1.00 68.50 79 HIS A N 1
ATOM 643 C CA . HIS A 1 79 ? 9.524 8.597 -2.513 1.00 68.50 79 HIS A CA 1
ATOM 644 C C . HIS A 1 79 ? 10.979 8.624 -2.979 1.00 68.50 79 HIS A C 1
ATOM 646 O O . HIS A 1 79 ? 11.872 8.127 -2.288 1.00 68.50 79 HIS A O 1
ATOM 652 N N . ALA A 1 80 ? 11.233 9.204 -4.151 1.00 54.62 80 ALA A N 1
ATOM 653 C CA . ALA A 1 80 ? 12.574 9.330 -4.708 1.00 54.62 80 ALA A CA 1
ATOM 654 C C . ALA A 1 80 ? 13.249 10.633 -4.240 1.00 54.62 80 ALA A C 1
ATOM 656 O O . ALA A 1 80 ? 12.772 11.715 -4.556 1.00 54.62 80 ALA A O 1
ATOM 657 N N . GLY A 1 81 ? 14.395 10.525 -3.557 1.00 48.91 81 GLY A N 1
ATOM 658 C CA . GLY A 1 81 ? 15.351 11.630 -3.409 1.00 48.91 81 GLY A CA 1
ATOM 659 C C . GLY A 1 81 ? 14.935 12.818 -2.525 1.00 48.91 81 GLY A C 1
ATOM 660 O O . GLY A 1 81 ? 13.862 12.861 -1.929 1.00 48.91 81 GLY A O 1
ATOM 661 N N . LEU A 1 82 ? 15.871 13.766 -2.392 1.00 41.06 82 LEU A N 1
ATOM 662 C CA . LEU A 1 82 ? 15.764 14.984 -1.577 1.00 41.06 82 LEU A CA 1
ATOM 663 C C . LEU A 1 82 ? 14.906 16.077 -2.229 1.00 41.06 82 LEU A C 1
ATOM 665 O O . LEU A 1 82 ? 14.320 16.875 -1.502 1.00 41.06 82 LEU A O 1
ATOM 669 N N . ASP A 1 83 ? 14.817 16.085 -3.558 1.00 40.81 83 ASP A N 1
ATOM 670 C CA . ASP A 1 83 ? 14.087 17.102 -4.327 1.00 40.81 83 ASP A CA 1
ATOM 671 C C . ASP A 1 83 ? 12.575 16.988 -4.099 1.00 40.81 83 ASP A C 1
ATOM 673 O O . ASP A 1 83 ? 11.886 17.987 -3.939 1.00 40.81 83 ASP A O 1
ATOM 677 N N . PHE A 1 84 ? 12.074 15.767 -3.898 1.00 43.53 84 PHE A N 1
ATOM 678 C CA . PHE A 1 84 ? 10.683 15.543 -3.513 1.00 43.53 84 PHE A CA 1
ATOM 679 C C . PHE A 1 84 ? 10.337 16.136 -2.131 1.00 43.53 84 PHE A C 1
ATOM 681 O O . PHE A 1 84 ? 9.225 16.587 -1.877 1.00 43.53 84 PHE A O 1
ATOM 688 N N . ILE A 1 85 ? 11.315 16.161 -1.217 1.00 40.12 85 ILE A N 1
ATOM 689 C CA . ILE A 1 85 ? 11.179 16.774 0.115 1.00 40.12 85 ILE A CA 1
ATOM 690 C C . ILE A 1 85 ? 11.249 18.311 0.022 1.00 40.12 85 ILE A C 1
ATOM 692 O O . ILE A 1 85 ? 10.787 18.993 0.938 1.00 40.12 85 ILE A O 1
ATOM 696 N N . GLN A 1 86 ? 11.827 18.870 -1.048 1.00 39.12 86 GLN A N 1
ATOM 697 C CA . GLN A 1 86 ? 11.894 20.320 -1.256 1.00 39.12 86 GLN A CA 1
ATOM 698 C C . GLN A 1 86 ? 10.551 20.899 -1.708 1.00 39.12 86 GLN A C 1
ATOM 700 O O . GLN A 1 86 ? 10.186 21.952 -1.198 1.00 39.12 86 GLN A O 1
ATOM 705 N N . ASP A 1 87 ? 9.770 20.178 -2.516 1.00 41.12 87 ASP A N 1
ATOM 706 C CA . ASP A 1 87 ? 8.440 20.637 -2.960 1.00 41.12 87 ASP A CA 1
ATOM 707 C C . ASP A 1 87 ? 7.374 20.636 -1.841 1.00 41.12 87 ASP A C 1
ATOM 709 O O . ASP A 1 87 ? 6.297 21.209 -1.997 1.00 41.12 87 ASP A O 1
ATOM 713 N N . TRP A 1 88 ? 7.682 20.044 -0.681 1.00 39.38 88 TRP A N 1
ATOM 714 C CA . TRP A 1 88 ? 6.806 20.000 0.501 1.00 39.38 88 TRP A CA 1
ATOM 715 C C . TRP A 1 88 ? 7.388 20.718 1.741 1.00 39.38 88 TRP A C 1
ATOM 717 O O . TRP A 1 88 ? 6.827 20.631 2.830 1.00 39.38 88 TRP A O 1
ATOM 727 N N . GLU A 1 89 ? 8.531 21.396 1.565 1.00 34.22 89 GLU A N 1
ATOM 728 C CA . GLU A 1 89 ? 9.310 22.219 2.506 1.00 34.22 89 GLU A CA 1
ATOM 729 C C . GLU A 1 89 ? 9.438 21.767 3.991 1.00 34.22 89 GLU A C 1
ATOM 731 O O . GLU A 1 89 ? 8.565 21.897 4.845 1.00 34.22 89 GLU A O 1
ATOM 736 N N . VAL A 1 90 ? 10.677 21.405 4.350 1.00 37.53 90 VAL A N 1
ATOM 737 C CA . VAL A 1 90 ? 11.396 21.860 5.567 1.00 37.53 90 VAL A CA 1
ATOM 738 C C . VAL A 1 90 ? 10.916 21.433 6.973 1.00 37.53 90 VAL A C 1
ATOM 740 O O . VAL A 1 90 ? 11.714 21.567 7.899 1.00 37.53 90 VAL A O 1
ATOM 743 N N . LEU A 1 91 ? 9.759 20.807 7.217 1.00 32.47 91 LEU A N 1
ATOM 744 C CA . LEU A 1 91 ? 9.312 20.571 8.617 1.00 32.47 91 LEU A CA 1
ATOM 745 C C . LEU A 1 91 ? 9.261 19.135 9.166 1.00 32.47 91 LEU A C 1
ATOM 747 O O . LEU A 1 91 ? 8.748 18.931 10.266 1.00 32.47 91 LEU A O 1
ATOM 751 N N . ALA A 1 92 ? 9.891 18.141 8.531 1.00 33.31 92 ALA A N 1
ATOM 752 C CA . ALA A 1 92 ? 10.126 16.856 9.209 1.00 33.31 92 ALA A CA 1
ATOM 753 C C . ALA A 1 92 ? 11.298 16.039 8.633 1.00 33.31 92 ALA A C 1
ATOM 755 O O . ALA A 1 92 ? 11.121 15.161 7.794 1.00 33.31 92 ALA A O 1
ATOM 756 N N . ARG A 1 93 ? 12.513 16.233 9.161 1.00 30.89 93 ARG A N 1
ATOM 757 C CA . ARG A 1 93 ? 13.559 15.185 9.156 1.00 30.89 93 ARG A CA 1
ATOM 758 C C . ARG A 1 93 ? 13.725 14.658 10.587 1.00 30.89 93 ARG A C 1
ATOM 760 O O . ARG A 1 93 ? 13.570 15.459 11.504 1.00 30.89 93 ARG A O 1
ATOM 767 N N . PRO A 1 94 ? 14.076 13.374 10.828 1.00 39.53 94 PRO A N 1
ATOM 768 C CA . PRO A 1 94 ? 14.760 12.448 9.919 1.00 39.53 94 PRO A CA 1
ATOM 769 C C . PRO A 1 94 ? 14.114 11.046 9.823 1.00 39.53 94 PRO A C 1
ATOM 771 O O . PRO A 1 94 ? 13.426 10.585 10.734 1.00 39.53 94 PRO A O 1
ATOM 774 N N . SER A 1 95 ? 14.476 10.264 8.801 1.00 34.97 95 SER A N 1
ATOM 775 C CA . SER A 1 95 ? 14.536 8.807 8.984 1.00 34.97 95 SER A CA 1
ATOM 776 C C . SER A 1 95 ? 15.773 8.198 8.329 1.00 34.97 95 SER A C 1
ATOM 778 O O . SER A 1 95 ? 15.840 8.035 7.117 1.00 34.97 95 SER A O 1
ATOM 780 N N . LYS A 1 96 ? 16.729 7.814 9.186 1.00 30.97 96 LYS A N 1
ATOM 781 C CA . LYS A 1 96 ? 17.970 7.052 8.934 1.00 30.97 96 LYS A CA 1
ATOM 782 C C . LYS A 1 96 ? 17.754 5.614 8.413 1.00 30.97 96 LYS A C 1
ATOM 784 O O . LYS A 1 96 ? 18.600 4.755 8.621 1.00 30.97 96 LYS A O 1
ATOM 789 N N . TRP A 1 97 ? 16.628 5.318 7.776 1.00 33.62 97 TRP A N 1
ATOM 790 C CA . TRP A 1 97 ? 16.289 3.958 7.350 1.00 33.62 97 TRP A CA 1
ATOM 791 C C . TRP A 1 97 ? 15.988 3.929 5.853 1.00 33.62 97 TRP A C 1
ATOM 793 O O . TRP A 1 97 ? 14.900 3.550 5.428 1.00 33.62 97 TRP A O 1
ATOM 803 N N . ALA A 1 98 ? 16.977 4.341 5.059 1.00 35.91 98 ALA A N 1
ATOM 804 C CA . ALA A 1 98 ? 17.084 3.906 3.674 1.00 35.91 98 ALA A CA 1
ATOM 805 C C . ALA A 1 98 ? 17.410 2.404 3.706 1.00 35.91 98 ALA A C 1
ATOM 807 O O . ALA A 1 98 ? 18.448 2.000 4.235 1.00 35.91 98 ALA A O 1
ATOM 808 N N . PHE A 1 99 ? 16.490 1.555 3.245 1.00 35.28 99 PHE A N 1
ATOM 809 C CA . PHE A 1 99 ? 16.774 0.125 3.136 1.00 35.28 99 PHE A CA 1
ATOM 810 C C . PHE A 1 99 ? 17.866 -0.120 2.090 1.00 35.28 99 PHE A C 1
ATOM 812 O O . PHE A 1 99 ? 17.941 0.573 1.082 1.00 35.28 99 PHE A O 1
ATOM 819 N N . SER A 1 100 ? 18.697 -1.121 2.397 1.00 33.97 100 SER A N 1
ATOM 820 C CA . SER A 1 100 ? 19.876 -1.623 1.684 1.00 33.97 100 SER A CA 1
ATOM 821 C C . SER A 1 100 ? 20.078 -1.106 0.256 1.00 33.97 100 SER A C 1
ATOM 823 O O . SER A 1 100 ? 19.403 -1.550 -0.678 1.00 33.97 100 SER A O 1
ATOM 825 N N . GLN A 1 101 ? 21.108 -0.277 0.102 1.00 38.44 101 GLN A N 1
ATOM 826 C CA . GLN A 1 101 ? 21.786 -0.042 -1.164 1.00 38.44 101 GLN A CA 1
ATOM 827 C C . GLN A 1 101 ? 22.059 -1.390 -1.852 1.00 38.44 101 GLN A C 1
ATOM 829 O O . GLN A 1 101 ? 22.821 -2.221 -1.356 1.00 38.44 101 GLN A O 1
ATOM 834 N N . ARG A 1 102 ? 21.432 -1.623 -3.003 1.00 38.06 102 ARG A N 1
ATOM 835 C CA . ARG A 1 102 ? 21.928 -2.585 -3.992 1.00 38.06 102 ARG A CA 1
ATOM 836 C C . ARG A 1 102 ? 22.203 -1.792 -5.254 1.00 38.06 102 ARG A C 1
ATOM 838 O O . ARG A 1 102 ? 21.230 -1.439 -5.898 1.00 38.06 102 ARG A O 1
ATOM 845 N N . ASN A 1 103 ? 23.480 -1.528 -5.549 1.00 36.28 103 ASN A N 1
ATOM 846 C CA . ASN A 1 103 ? 24.159 -1.214 -6.830 1.00 36.28 103 ASN A CA 1
ATOM 847 C C . ASN A 1 103 ? 23.445 -0.421 -7.960 1.00 36.28 103 ASN A C 1
ATOM 849 O O . ASN A 1 103 ? 24.015 -0.285 -9.039 1.00 36.28 103 ASN A O 1
ATOM 853 N N . HIS A 1 104 ? 22.237 0.095 -7.756 1.00 37.66 104 HIS A N 1
ATOM 854 C CA . HIS A 1 104 ? 21.358 0.693 -8.765 1.00 37.66 104 HIS A CA 1
ATOM 855 C C . HIS A 1 104 ? 20.775 2.035 -8.313 1.00 37.66 104 HIS A C 1
ATOM 857 O O . HIS A 1 104 ? 20.316 2.810 -9.150 1.00 37.66 104 HIS A O 1
ATOM 863 N N . ASP A 1 105 ? 20.803 2.320 -7.010 1.00 43.50 105 ASP A N 1
ATOM 864 C CA . ASP A 1 105 ? 20.432 3.628 -6.487 1.00 43.50 105 ASP A CA 1
ATOM 865 C C . ASP A 1 105 ? 21.654 4.535 -6.687 1.00 43.50 105 ASP A C 1
ATOM 867 O O . ASP A 1 105 ? 22.733 4.251 -6.158 1.00 43.50 105 ASP A O 1
ATOM 871 N N . LEU A 1 106 ? 21.515 5.582 -7.509 1.00 41.62 106 LEU A N 1
ATOM 872 C CA . LEU A 1 106 ? 22.556 6.602 -7.625 1.00 41.62 106 LEU A CA 1
ATOM 873 C C . LEU A 1 106 ? 22.860 7.115 -6.203 1.00 41.62 106 LEU A C 1
ATOM 875 O O . LEU A 1 106 ? 21.906 7.417 -5.477 1.00 41.62 106 LEU A O 1
ATOM 879 N N . PRO A 1 107 ? 24.139 7.202 -5.788 1.00 47.34 107 PRO A N 1
ATOM 880 C CA . PRO A 1 107 ? 24.529 7.586 -4.427 1.00 47.34 107 PRO A CA 1
ATOM 881 C C . PRO A 1 107 ? 23.857 8.872 -3.928 1.00 47.34 107 PRO A C 1
ATOM 883 O O . PRO A 1 107 ? 23.623 9.025 -2.730 1.00 47.34 107 PRO A O 1
ATOM 886 N N . ASP A 1 108 ? 23.509 9.756 -4.863 1.00 43.00 108 ASP A N 1
ATOM 887 C CA . ASP A 1 108 ? 23.064 11.119 -4.599 1.00 43.00 108 ASP A CA 1
ATOM 888 C C . ASP A 1 108 ? 21.547 11.258 -4.363 1.00 43.00 108 ASP A C 1
ATOM 890 O O . ASP A 1 108 ? 21.101 12.313 -3.918 1.00 43.00 108 ASP A O 1
ATOM 894 N N . CYS A 1 109 ? 20.733 10.222 -4.622 1.00 48.75 109 CYS A N 1
ATOM 895 C CA . CYS A 1 109 ? 19.262 10.292 -4.508 1.00 48.75 109 CYS A CA 1
ATOM 896 C C . CYS A 1 109 ? 18.616 8.963 -4.055 1.00 48.75 109 CYS A C 1
ATOM 898 O O . CYS A 1 109 ? 17.783 8.403 -4.776 1.00 48.75 109 CYS A O 1
ATOM 900 N N . PRO A 1 110 ? 18.968 8.419 -2.874 1.00 54.16 110 PRO A N 1
ATOM 901 C CA . PRO A 1 110 ? 18.360 7.186 -2.391 1.00 54.16 110 PRO A CA 1
ATOM 902 C C . PRO A 1 110 ? 16.860 7.389 -2.107 1.00 54.16 110 PRO A C 1
ATOM 904 O O . PRO A 1 110 ? 16.472 8.424 -1.555 1.00 54.16 110 PRO A O 1
ATOM 907 N N . PRO A 1 111 ? 15.998 6.414 -2.440 1.00 60.19 111 PRO A N 1
ATOM 908 C CA . PRO A 1 111 ? 14.586 6.504 -2.114 1.00 60.19 111 PRO A CA 1
ATOM 909 C C . PRO A 1 111 ? 14.364 6.437 -0.592 1.00 60.19 111 PRO A C 1
ATOM 911 O O . PRO A 1 111 ? 15.075 5.736 0.135 1.00 60.19 111 PRO A O 1
ATOM 914 N N . SER A 1 112 ? 13.374 7.180 -0.100 1.00 67.44 112 SER A N 1
ATOM 915 C CA . SER A 1 112 ? 13.038 7.295 1.322 1.00 67.44 112 SER A CA 1
ATOM 916 C C . SER A 1 112 ? 11.561 6.992 1.573 1.00 67.44 112 SER A C 1
ATOM 918 O O . SER A 1 112 ? 10.726 7.143 0.687 1.00 67.44 112 SER A O 1
A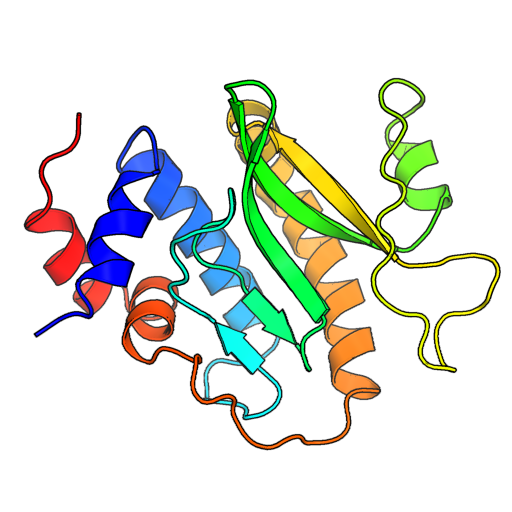TOM 920 N N . MET A 1 113 ? 11.234 6.519 2.777 1.00 75.44 113 MET A N 1
ATOM 921 C CA . MET A 1 113 ? 9.851 6.219 3.152 1.00 75.44 113 MET A CA 1
ATOM 922 C C . MET A 1 113 ? 9.224 7.418 3.875 1.00 75.44 113 MET A C 1
ATOM 924 O O . MET A 1 113 ? 9.546 7.665 5.042 1.00 75.44 113 MET A O 1
ATOM 928 N N . MET A 1 114 ? 8.295 8.110 3.223 1.00 78.44 114 MET A N 1
ATOM 929 C CA . MET A 1 114 ? 7.549 9.248 3.774 1.00 78.44 114 MET A CA 1
ATOM 930 C C . MET A 1 114 ? 6.312 8.765 4.523 1.00 78.44 114 MET A C 1
ATOM 932 O O . MET A 1 114 ? 5.692 7.792 4.114 1.00 78.44 114 MET A O 1
ATOM 936 N N . PHE A 1 115 ? 5.975 9.407 5.643 1.00 84.19 115 PHE A N 1
ATOM 937 C CA . PHE A 1 115 ? 4.802 9.071 6.455 1.00 84.19 115 PHE A CA 1
ATOM 938 C C . PHE A 1 115 ? 3.746 10.165 6.335 1.00 84.19 115 PHE A C 1
ATOM 940 O O . PHE A 1 115 ? 4.029 11.314 6.667 1.00 84.19 115 PHE A O 1
ATOM 947 N N . TYR A 1 116 ? 2.534 9.772 5.961 1.00 84.75 116 TYR A N 1
ATOM 948 C CA . TYR A 1 116 ? 1.367 10.629 5.817 1.00 84.75 116 TYR A CA 1
ATOM 949 C C . TYR A 1 116 ? 0.331 10.240 6.873 1.00 84.75 116 TYR A C 1
ATOM 951 O O . TYR A 1 116 ? -0.245 9.154 6.775 1.00 84.75 116 TYR A O 1
ATOM 959 N N . PRO A 1 117 ? 0.078 11.077 7.897 1.00 87.56 117 PRO A N 1
ATOM 960 C CA . PRO A 1 117 ? -1.066 10.885 8.787 1.00 87.56 117 PRO A CA 1
ATOM 961 C C . PRO A 1 117 ? -2.364 10.743 7.981 1.00 87.56 117 PRO A C 1
ATOM 963 O O . PRO A 1 117 ? -2.505 11.405 6.956 1.00 87.56 117 PRO A O 1
ATOM 966 N N . MET A 1 118 ? -3.319 9.932 8.448 1.00 87.25 118 MET A N 1
ATOM 967 C CA . MET A 1 118 ? -4.549 9.643 7.686 1.00 87.25 118 MET A CA 1
ATOM 968 C C . MET A 1 118 ? -5.297 10.879 7.144 1.00 87.25 118 MET A C 1
ATOM 970 O O . MET A 1 118 ? -5.674 10.836 5.975 1.00 87.25 118 MET A O 1
ATOM 974 N N . PRO A 1 119 ? -5.474 11.988 7.899 1.00 85.81 119 PRO A N 1
ATOM 975 C CA . PRO A 1 119 ? -6.126 13.186 7.360 1.00 85.81 119 PRO A CA 1
ATOM 976 C C . PRO A 1 119 ? -5.385 13.767 6.152 1.00 85.81 119 PRO A C 1
ATOM 978 O O . PRO A 1 119 ? -5.978 14.001 5.111 1.00 85.81 119 PRO A O 1
ATOM 981 N N . LEU A 1 120 ? -4.061 13.894 6.257 1.00 84.06 120 LEU A N 1
ATOM 982 C CA . LEU A 1 120 ? -3.233 14.407 5.172 1.00 84.06 120 LEU A CA 1
ATOM 983 C C . LEU A 1 120 ? -3.230 13.464 3.966 1.00 84.06 120 LEU A C 1
ATOM 985 O O . LEU A 1 120 ? -3.298 13.892 2.820 1.00 84.06 120 LEU A O 1
ATOM 989 N N . PHE A 1 121 ? -3.137 12.164 4.234 1.00 87.38 121 PHE A N 1
ATOM 990 C CA . PHE A 1 121 ? -3.177 11.155 3.189 1.00 87.38 121 PHE A CA 1
ATOM 991 C C . PHE A 1 121 ? -4.486 11.220 2.394 1.00 87.38 121 PHE A C 1
ATOM 993 O O . PHE A 1 121 ? -4.462 11.113 1.174 1.00 87.38 121 PHE A O 1
ATOM 1000 N N . ARG A 1 122 ? -5.615 11.432 3.078 1.00 88.12 122 ARG A N 1
ATOM 1001 C CA . ARG A 1 122 ? -6.936 11.582 2.460 1.00 88.12 122 ARG A CA 1
ATOM 1002 C C . ARG A 1 122 ? -6.984 12.778 1.508 1.00 88.12 122 ARG A C 1
ATOM 1004 O O . ARG A 1 122 ? -7.459 12.618 0.389 1.00 88.12 122 ARG A O 1
ATOM 1011 N N . ASP A 1 123 ? -6.443 13.919 1.924 1.00 85.12 123 ASP A N 1
ATOM 1012 C CA . ASP A 1 123 ? -6.468 15.161 1.139 1.00 85.12 123 ASP A CA 1
ATOM 1013 C C . ASP A 1 123 ? -5.542 15.116 -0.090 1.00 85.12 123 ASP A C 1
ATOM 1015 O O . ASP A 1 123 ? -5.803 15.780 -1.091 1.00 85.12 123 ASP A O 1
ATOM 1019 N N . HIS A 1 124 ? -4.474 14.311 -0.038 1.00 83.62 124 HIS A N 1
ATOM 1020 C CA . HIS A 1 124 ? -3.433 14.257 -1.074 1.00 83.62 124 HIS A CA 1
ATOM 1021 C C . HIS A 1 124 ? -3.316 12.899 -1.783 1.00 83.62 124 HIS A C 1
ATOM 1023 O O . HIS A 1 124 ? -2.348 12.670 -2.511 1.00 83.62 124 HIS A O 1
ATOM 1029 N N . LYS A 1 125 ? -4.281 11.986 -1.591 1.00 87.12 125 LYS A N 1
ATOM 1030 C CA . LYS A 1 125 ? -4.206 10.594 -2.076 1.00 87.12 125 LYS A CA 1
ATOM 1031 C C . LYS A 1 125 ? -3.836 10.514 -3.559 1.00 87.12 125 LYS A C 1
ATOM 1033 O O . LYS A 1 125 ? -2.946 9.754 -3.921 1.00 87.12 125 LYS A O 1
ATOM 1038 N N . GLU A 1 126 ? -4.505 11.295 -4.404 1.00 84.88 126 GLU A N 1
ATOM 1039 C CA . GLU A 1 126 ? -4.330 11.256 -5.863 1.00 84.88 126 GLU A CA 1
ATOM 1040 C C . GLU A 1 126 ? -2.909 11.651 -6.287 1.00 84.88 126 GLU A C 1
ATOM 1042 O O . GLU A 1 126 ? -2.275 10.930 -7.057 1.00 84.88 126 GLU A O 1
ATOM 1047 N N . GLN A 1 127 ? -2.367 12.726 -5.704 1.00 82.06 127 GLN A N 1
ATOM 1048 C CA . GLN A 1 127 ? -0.991 13.177 -5.946 1.00 82.06 127 GLN A CA 1
ATOM 1049 C C . GLN A 1 127 ? 0.018 12.093 -5.538 1.00 82.06 127 GLN A C 1
ATOM 1051 O O . GLN A 1 127 ? 0.897 11.719 -6.314 1.00 82.06 127 GLN A O 1
ATOM 1056 N N . ILE A 1 128 ? -0.179 11.504 -4.351 1.00 83.38 128 ILE A N 1
ATOM 1057 C CA . ILE A 1 128 ? 0.671 10.422 -3.839 1.00 83.38 128 ILE A CA 1
ATOM 1058 C C . ILE A 1 128 ? 0.625 9.199 -4.771 1.00 83.38 128 ILE A C 1
ATOM 1060 O O . ILE A 1 128 ? 1.659 8.572 -5.011 1.00 83.38 128 ILE A O 1
ATOM 1064 N N . VAL A 1 129 ? -0.546 8.841 -5.316 1.00 87.38 129 VAL A N 1
ATOM 1065 C CA . VAL A 1 129 ? -0.673 7.729 -6.276 1.00 87.38 129 VAL A CA 1
ATOM 1066 C C . VAL A 1 129 ? 0.140 8.002 -7.539 1.00 87.38 129 VAL A C 1
ATOM 1068 O O . VAL A 1 129 ? 0.889 7.127 -7.970 1.00 87.38 129 VAL A O 1
ATOM 1071 N N . GLU A 1 130 ? 0.002 9.176 -8.155 1.00 83.19 130 GLU A N 1
ATOM 1072 C CA . GLU A 1 130 ? 0.677 9.503 -9.421 1.00 83.19 130 GLU A CA 1
ATOM 1073 C C . GLU A 1 130 ? 2.200 9.371 -9.330 1.00 83.19 130 GLU A C 1
ATOM 1075 O O . GLU A 1 130 ? 2.855 8.756 -10.185 1.00 83.19 130 GLU A O 1
ATOM 1080 N N . GLU A 1 131 ? 2.761 9.891 -8.248 1.00 76.88 131 GLU A N 1
ATOM 1081 C CA . GLU A 1 131 ? 4.188 9.818 -7.961 1.00 76.88 131 GLU A CA 1
ATOM 1082 C C . GLU A 1 131 ? 4.633 8.380 -7.710 1.00 76.88 131 GLU A C 1
ATOM 1084 O O . GLU A 1 131 ? 5.617 7.899 -8.286 1.00 76.88 131 GLU A O 1
ATOM 1089 N N . LEU A 1 132 ? 3.878 7.662 -6.878 1.00 81.50 132 LEU A N 1
ATOM 1090 C CA . LEU A 1 132 ? 4.213 6.303 -6.492 1.00 81.50 132 LEU A CA 1
ATOM 1091 C C . LEU A 1 132 ? 4.129 5.344 -7.680 1.00 81.50 132 LEU A C 1
ATOM 1093 O O . LEU A 1 132 ? 4.974 4.456 -7.794 1.00 81.50 132 LEU A O 1
ATOM 1097 N N . VAL A 1 133 ? 3.185 5.546 -8.605 1.00 84.50 133 VAL A N 1
ATOM 1098 C CA . VAL A 1 133 ? 3.117 4.801 -9.872 1.00 84.50 133 VAL A CA 1
ATOM 1099 C C . VAL A 1 133 ? 4.380 5.026 -10.694 1.00 84.50 133 VAL A C 1
ATOM 1101 O O . VAL A 1 133 ? 4.959 4.064 -11.199 1.00 84.50 133 VAL A O 1
ATOM 1104 N N . THR A 1 134 ? 4.844 6.270 -10.809 1.00 78.75 134 THR A N 1
ATOM 1105 C CA . THR A 1 13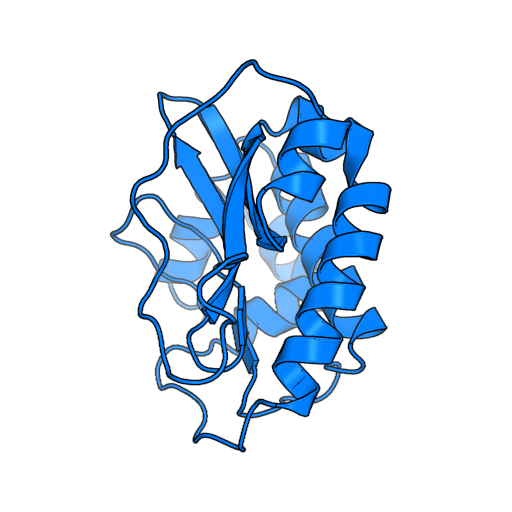4 ? 6.061 6.601 -11.567 1.00 78.75 134 THR A CA 1
ATOM 1106 C C . THR A 1 134 ? 7.282 5.878 -10.995 1.00 78.75 134 THR A C 1
ATOM 1108 O O . THR A 1 134 ? 8.036 5.229 -11.729 1.00 78.75 134 THR A O 1
ATOM 1111 N N . ILE A 1 135 ? 7.442 5.913 -9.670 1.00 74.75 135 ILE A N 1
ATOM 1112 C CA . ILE A 1 135 ? 8.534 5.230 -8.965 1.00 74.75 135 ILE A CA 1
ATOM 1113 C C . ILE A 1 135 ? 8.405 3.712 -9.114 1.00 74.75 135 ILE A C 1
ATOM 1115 O O . ILE A 1 135 ? 9.364 3.040 -9.495 1.00 74.75 135 ILE A O 1
ATOM 1119 N N . ALA A 1 136 ? 7.220 3.158 -8.865 1.00 77.50 136 ALA A N 1
ATOM 1120 C CA . ALA A 1 136 ? 6.988 1.723 -8.922 1.00 77.50 136 ALA A CA 1
ATOM 1121 C C . ALA A 1 136 ? 7.187 1.158 -10.337 1.00 77.50 136 ALA A C 1
ATOM 1123 O O . ALA A 1 136 ? 7.772 0.085 -10.468 1.00 77.50 136 ALA A O 1
ATOM 1124 N N . LYS A 1 137 ? 6.810 1.880 -11.404 1.00 77.81 137 LYS A N 1
ATOM 1125 C CA . LYS A 1 137 ? 7.106 1.475 -12.793 1.00 77.81 137 LYS A CA 1
ATOM 1126 C C . LYS A 1 137 ? 8.607 1.389 -13.057 1.00 77.81 137 LYS A C 1
ATOM 1128 O O . LYS A 1 137 ? 9.069 0.407 -13.640 1.00 77.81 137 LYS A O 1
ATOM 1133 N N . ARG A 1 138 ? 9.382 2.372 -12.586 1.00 72.69 138 ARG A N 1
ATOM 1134 C CA . ARG A 1 138 ? 10.850 2.337 -12.677 1.00 72.69 138 ARG A CA 1
ATOM 1135 C C . ARG A 1 138 ? 11.422 1.132 -11.929 1.00 72.69 138 ARG A C 1
ATOM 1137 O O . ARG A 1 138 ? 12.256 0.418 -12.483 1.00 72.69 138 ARG A O 1
ATOM 1144 N N . GLU A 1 139 ? 10.952 0.884 -10.708 1.00 71.50 139 GLU A N 1
ATOM 1145 C CA . GLU A 1 139 ? 11.378 -0.260 -9.894 1.00 71.50 139 GLU A CA 1
ATOM 1146 C C . GLU A 1 139 ? 11.018 -1.602 -10.552 1.00 71.50 139 GLU A C 1
ATOM 1148 O O . GLU A 1 139 ? 11.848 -2.509 -10.587 1.00 71.50 139 GLU A O 1
ATOM 1153 N N . LEU A 1 140 ? 9.825 -1.730 -11.143 1.00 73.31 140 LEU A N 1
ATOM 1154 C CA . LEU A 1 140 ? 9.397 -2.928 -11.879 1.00 73.31 140 LEU A CA 1
ATOM 1155 C C . LEU A 1 140 ? 10.253 -3.199 -13.117 1.00 73.31 140 LEU A C 1
ATOM 1157 O O . LEU A 1 140 ? 10.558 -4.359 -13.398 1.00 73.31 140 LEU A O 1
ATOM 1161 N N . ALA A 1 141 ? 10.648 -2.153 -13.848 1.00 70.62 141 ALA A N 1
ATOM 1162 C CA . ALA A 1 141 ? 11.458 -2.287 -15.058 1.00 70.62 141 ALA A CA 1
ATOM 1163 C C . ALA A 1 141 ? 12.863 -2.839 -14.765 1.00 70.62 141 ALA A C 1
ATOM 1165 O O . ALA A 1 141 ? 13.404 -3.620 -15.547 1.00 70.62 141 ALA A O 1
ATOM 1166 N N . VAL A 1 142 ? 13.451 -2.467 -13.623 1.00 64.25 142 VAL A N 1
ATOM 1167 C CA . VAL A 1 142 ? 14.779 -2.951 -13.196 1.00 64.25 142 VAL A CA 1
ATOM 1168 C C . VAL A 1 142 ? 14.706 -4.228 -12.354 1.00 64.25 142 VAL A C 1
ATOM 1170 O O . VAL A 1 142 ? 15.701 -4.944 -12.193 1.00 64.25 142 VAL A O 1
ATOM 1173 N N . ALA A 1 143 ? 13.529 -4.537 -11.811 1.00 64.69 143 ALA A N 1
ATOM 1174 C CA . ALA A 1 143 ? 13.271 -5.722 -11.016 1.00 64.69 143 ALA A CA 1
ATOM 1175 C C . ALA A 1 143 ? 13.39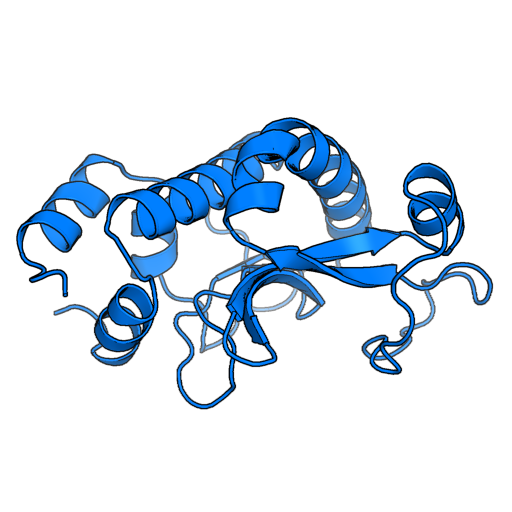9 -6.993 -11.863 1.00 64.69 143 ALA A C 1
ATOM 1177 O O . ALA A 1 143 ? 12.504 -7.369 -12.622 1.00 64.69 143 ALA A O 1
ATOM 1178 N N . ARG A 1 144 ? 14.493 -7.733 -11.649 1.00 64.19 144 ARG A N 1
ATOM 1179 C CA . ARG A 1 144 ? 14.598 -9.119 -12.122 1.00 64.19 144 ARG A CA 1
ATOM 1180 C C . ARG A 1 144 ? 13.496 -9.960 -11.482 1.00 64.19 144 ARG A C 1
ATOM 1182 O O . ARG A 1 144 ? 13.161 -9.746 -10.314 1.00 64.19 144 ARG A O 1
ATOM 1189 N N . ALA A 1 145 ? 12.959 -10.921 -12.229 1.00 64.19 145 ALA A N 1
ATOM 1190 C CA . ALA A 1 145 ? 12.014 -11.891 -11.692 1.00 64.19 145 ALA A CA 1
ATOM 1191 C C . ALA A 1 145 ? 12.618 -12.579 -10.457 1.00 64.19 145 ALA A C 1
ATOM 1193 O O . ALA A 1 145 ? 13.755 -13.057 -10.492 1.00 64.19 145 ALA A O 1
ATOM 1194 N N . THR A 1 146 ? 11.869 -12.604 -9.357 1.00 61.03 146 THR A N 1
ATOM 1195 C CA . THR A 1 146 ? 12.223 -13.355 -8.151 1.00 61.03 146 THR A CA 1
ATOM 1196 C C . THR A 1 146 ? 11.107 -14.344 -7.834 1.00 61.03 146 THR A C 1
ATOM 1198 O O . THR A 1 146 ? 9.967 -14.107 -8.232 1.00 61.03 146 THR A O 1
ATOM 1201 N N . PRO A 1 147 ? 11.395 -15.470 -7.158 1.00 62.16 147 PRO A N 1
ATOM 1202 C CA . PRO A 1 147 ? 10.343 -16.353 -6.678 1.00 62.16 147 PRO A CA 1
ATOM 1203 C C . PRO A 1 147 ? 9.390 -15.609 -5.738 1.00 62.16 147 PRO A C 1
ATOM 1205 O O . PRO A 1 147 ? 9.825 -14.823 -4.890 1.00 62.16 147 PRO A O 1
ATOM 1208 N N . MET A 1 148 ? 8.096 -15.910 -5.849 1.00 65.62 148 MET A N 1
ATOM 1209 C CA . MET A 1 148 ? 7.075 -15.378 -4.949 1.00 65.62 148 MET A CA 1
ATOM 1210 C C . MET A 1 148 ? 7.433 -15.701 -3.489 1.00 65.62 148 MET A C 1
ATOM 1212 O O . MET A 1 148 ? 7.858 -16.816 -3.170 1.00 65.62 148 MET A O 1
ATOM 1216 N N . ARG A 1 149 ? 7.298 -14.732 -2.576 1.00 68.75 149 ARG A N 1
ATOM 1217 C CA . ARG A 1 149 ? 7.672 -14.937 -1.175 1.00 68.75 149 ARG A CA 1
ATOM 1218 C C . ARG A 1 149 ? 6.626 -15.810 -0.509 1.00 68.75 149 ARG A C 1
ATOM 1220 O O . ARG A 1 149 ? 5.431 -15.637 -0.719 1.00 68.75 149 ARG A O 1
ATOM 1227 N N . LYS A 1 150 ? 7.079 -16.626 0.443 1.00 69.12 150 LYS A N 1
ATOM 1228 C CA . LYS A 1 150 ? 6.212 -17.428 1.326 1.00 69.12 150 LYS A CA 1
ATOM 1229 C C . LYS A 1 150 ? 5.163 -16.613 2.097 1.00 69.12 150 LYS A C 1
ATOM 1231 O O . LYS A 1 150 ? 4.230 -17.187 2.632 1.00 69.12 150 LYS A O 1
ATOM 1236 N N . VAL A 1 151 ? 5.366 -15.301 2.214 1.00 73.38 151 VAL A N 1
ATOM 1237 C CA . VAL A 1 151 ? 4.522 -14.380 2.989 1.00 73.38 151 VAL A CA 1
ATOM 1238 C C . VAL A 1 151 ? 3.577 -13.548 2.117 1.00 73.38 151 VAL A C 1
ATOM 1240 O O . VAL A 1 151 ? 2.865 -12.703 2.647 1.00 73.38 151 VAL A O 1
ATOM 1243 N N . HIS A 1 152 ? 3.582 -13.754 0.796 1.00 78.88 152 HIS A N 1
ATOM 1244 C CA . HIS A 1 152 ? 2.557 -13.187 -0.074 1.00 78.88 152 HIS A CA 1
ATOM 1245 C C . HIS A 1 152 ? 1.198 -13.794 0.304 1.00 78.88 152 HIS A C 1
ATOM 1247 O O . HIS A 1 152 ? 1.089 -15.015 0.421 1.00 78.88 152 HIS A O 1
ATOM 1253 N N . SER A 1 153 ? 0.173 -12.962 0.488 1.00 84.31 153 SER A N 1
ATOM 1254 C CA . SER A 1 153 ? -1.184 -13.428 0.779 1.00 84.31 153 SER A CA 1
ATOM 1255 C C . SER A 1 153 ? -2.147 -13.119 -0.355 1.00 84.31 153 SER A C 1
ATOM 1257 O O . SER A 1 153 ? -2.436 -11.962 -0.656 1.00 84.31 153 SER A O 1
ATOM 1259 N N . SER A 1 154 ? -2.688 -14.205 -0.899 1.00 84.56 154 SER A N 1
ATOM 1260 C CA . SER A 1 154 ? -3.839 -14.247 -1.797 1.00 84.56 154 SER A CA 1
ATOM 1261 C C . SER A 1 154 ? -5.001 -13.386 -1.317 1.00 84.56 154 SER A C 1
ATOM 1263 O O . SER A 1 154 ? -5.552 -12.611 -2.085 1.00 84.56 154 SER A O 1
ATOM 1265 N N . ASP A 1 155 ? -5.353 -13.521 -0.040 1.00 87.94 155 ASP A N 1
ATOM 1266 C CA . ASP A 1 155 ? -6.556 -12.910 0.516 1.00 87.94 155 ASP A CA 1
ATOM 1267 C C . ASP A 1 155 ? -6.392 -11.394 0.617 1.00 87.94 155 ASP A C 1
ATOM 1269 O O . ASP A 1 155 ? -7.328 -10.650 0.365 1.00 87.94 155 ASP A O 1
ATOM 1273 N N . VAL A 1 156 ? -5.183 -10.912 0.934 1.00 87.38 156 VAL A N 1
ATOM 1274 C CA . VAL A 1 156 ? -4.928 -9.464 0.985 1.00 87.38 156 VAL A CA 1
ATOM 1275 C C . VAL A 1 156 ? -4.964 -8.855 -0.410 1.00 87.38 156 VAL A C 1
ATOM 1277 O O . VAL A 1 156 ? -5.445 -7.741 -0.582 1.00 87.38 156 VAL A O 1
ATOM 1280 N N . TYR A 1 157 ? -4.475 -9.590 -1.405 1.00 86.94 157 TYR A N 1
ATOM 1281 C CA . TYR A 1 157 ? -4.591 -9.170 -2.791 1.00 86.94 157 TYR A CA 1
ATOM 1282 C C . TYR A 1 157 ? -6.060 -9.050 -3.223 1.00 86.94 157 TYR A C 1
ATOM 1284 O O . TYR A 1 157 ? -6.443 -8.030 -3.792 1.00 86.94 157 TYR A O 1
ATOM 1292 N N . LEU A 1 158 ? -6.892 -10.046 -2.894 1.00 88.69 158 LEU A N 1
ATOM 1293 C CA . LEU A 1 158 ? -8.329 -10.010 -3.181 1.00 88.69 158 LEU A CA 1
ATOM 1294 C C . LEU A 1 158 ? -9.026 -8.858 -2.450 1.00 88.69 158 LEU A C 1
ATOM 1296 O O . LEU A 1 158 ? -9.764 -8.118 -3.079 1.00 88.69 158 LEU A O 1
ATOM 1300 N N . LEU A 1 159 ? -8.698 -8.593 -1.180 1.00 89.94 159 LEU A N 1
ATOM 1301 C CA . LEU A 1 159 ? -9.215 -7.411 -0.472 1.00 89.94 159 LEU A CA 1
ATOM 1302 C C . LEU A 1 159 ? -8.947 -6.091 -1.216 1.00 89.94 159 LEU A C 1
ATOM 1304 O O . LEU A 1 159 ? -9.713 -5.145 -1.070 1.00 89.94 159 LEU A O 1
ATOM 1308 N N . MET A 1 160 ? -7.863 -5.994 -1.985 1.00 89.25 160 MET A N 1
ATOM 1309 C CA . MET A 1 160 ? -7.499 -4.781 -2.728 1.00 89.25 160 MET A CA 1
ATOM 1310 C C . MET A 1 160 ? -8.120 -4.724 -4.129 1.00 89.25 160 MET A C 1
ATOM 1312 O O . MET A 1 160 ? -8.295 -3.629 -4.651 1.00 89.25 160 MET A O 1
ATOM 1316 N N . THR A 1 161 ? -8.436 -5.870 -4.733 1.00 88.56 161 THR A N 1
ATOM 1317 C CA . THR A 1 161 ? -8.780 -5.981 -6.165 1.00 88.56 161 THR A CA 1
ATOM 1318 C C . THR A 1 161 ? -10.198 -6.473 -6.441 1.00 88.56 161 THR A C 1
ATOM 1320 O O . THR A 1 161 ? -10.690 -6.290 -7.548 1.00 88.56 161 THR A O 1
ATOM 1323 N N . ASP A 1 162 ? -10.862 -7.061 -5.448 1.00 90.81 162 ASP A N 1
ATOM 1324 C CA . ASP A 1 162 ? -12.184 -7.670 -5.559 1.00 90.81 162 ASP A CA 1
ATOM 1325 C C . ASP A 1 162 ? -13.136 -7.022 -4.531 1.00 90.81 162 ASP A C 1
ATOM 1327 O O . ASP A 1 162 ? -13.034 -7.301 -3.329 1.00 90.81 162 ASP A O 1
ATOM 1331 N N . PRO A 1 163 ? -14.028 -6.111 -4.973 1.00 90.81 163 PRO A N 1
ATOM 1332 C CA . PRO A 1 163 ? -14.981 -5.435 -4.095 1.00 90.81 163 PRO A CA 1
ATOM 1333 C C . PRO A 1 163 ? -15.966 -6.381 -3.401 1.00 90.81 163 PRO A C 1
ATOM 1335 O O . PRO A 1 163 ? -16.306 -6.137 -2.244 1.00 90.81 163 PRO A O 1
ATOM 1338 N N . ASP A 1 164 ? -16.387 -7.461 -4.064 1.00 92.56 164 ASP A N 1
ATOM 1339 C CA . ASP A 1 164 ? -17.354 -8.411 -3.506 1.00 92.56 164 ASP A CA 1
ATOM 1340 C C . ASP A 1 164 ? -16.691 -9.231 -2.395 1.00 92.56 164 ASP A C 1
ATOM 1342 O O . ASP A 1 164 ? -17.200 -9.305 -1.275 1.00 92.56 164 ASP A O 1
ATOM 1346 N N . PHE A 1 165 ? -15.482 -9.747 -2.656 1.00 91.75 165 PHE A N 1
ATOM 1347 C CA . PHE A 1 165 ? -14.679 -10.407 -1.623 1.00 91.75 165 PHE A CA 1
ATOM 1348 C C . PHE A 1 165 ? -14.405 -9.463 -0.450 1.00 91.75 165 PHE A C 1
ATOM 1350 O O . PHE A 1 165 ? -14.460 -9.871 0.711 1.00 91.75 165 PHE A O 1
ATOM 1357 N N . ARG A 1 166 ? -14.103 -8.191 -0.733 1.00 92.25 166 ARG A N 1
ATOM 1358 C CA . ARG A 1 166 ? -13.896 -7.182 0.307 1.00 92.25 166 ARG A CA 1
ATOM 1359 C C . ARG A 1 166 ? -15.143 -7.012 1.174 1.00 92.25 166 ARG A C 1
ATOM 1361 O O . ARG A 1 166 ? -15.003 -7.077 2.394 1.00 92.25 166 ARG A O 1
ATOM 1368 N N . GLU A 1 167 ? -16.325 -6.822 0.593 1.00 92.81 167 GLU A N 1
ATOM 1369 C CA . GLU A 1 167 ? -17.566 -6.645 1.363 1.00 92.81 167 GLU A CA 1
ATOM 1370 C C . GLU A 1 167 ? -17.880 -7.870 2.229 1.00 92.81 167 GLU A C 1
ATOM 1372 O O . GLU A 1 167 ? -18.184 -7.725 3.417 1.00 92.81 167 GLU A O 1
ATOM 1377 N N . ASP A 1 168 ? -17.722 -9.076 1.681 1.00 91.69 168 ASP A N 1
ATOM 1378 C CA . ASP A 1 168 ? -17.931 -10.328 2.415 1.00 91.69 168 ASP A CA 1
ATOM 1379 C C . ASP A 1 168 ? -17.056 -10.409 3.675 1.00 91.69 168 ASP A C 1
ATOM 1381 O O . ASP A 1 168 ? -17.486 -10.907 4.719 1.00 91.69 168 ASP A O 1
ATOM 1385 N N . ILE A 1 169 ? -15.823 -9.894 3.608 1.00 90.31 169 ILE A N 1
ATOM 1386 C CA . ILE A 1 169 ? -14.922 -9.870 4.763 1.00 90.31 169 ILE A CA 1
ATOM 1387 C C . ILE A 1 169 ? -15.254 -8.720 5.718 1.00 90.31 169 ILE A C 1
ATOM 1389 O O . ILE A 1 169 ? -15.281 -8.934 6.933 1.00 90.31 169 ILE A O 1
ATOM 1393 N N . LEU A 1 170 ? -15.469 -7.504 5.208 1.00 89.94 170 LEU A N 1
ATOM 1394 C CA . LEU A 1 170 ? -15.618 -6.305 6.043 1.00 89.94 170 LEU A CA 1
ATOM 1395 C C . LEU A 1 170 ? -16.987 -6.206 6.727 1.00 89.94 170 LEU A C 1
ATOM 1397 O O . LEU A 1 170 ? -17.062 -5.671 7.835 1.00 89.94 170 LEU A O 1
ATOM 1401 N N . SER A 1 171 ? -18.047 -6.748 6.124 1.00 87.75 171 SER A N 1
ATOM 1402 C CA . SER A 1 171 ? -19.395 -6.796 6.716 1.00 87.75 171 SER A CA 1
ATOM 1403 C C . SER A 1 171 ? -19.452 -7.633 8.000 1.00 87.75 171 SER A C 1
ATOM 1405 O O . SER A 1 171 ? -20.211 -7.322 8.916 1.00 87.75 171 SER A O 1
ATOM 1407 N N . GLY A 1 172 ? -18.604 -8.660 8.106 1.00 81.12 172 GLY A N 1
ATOM 1408 C CA . GLY A 1 172 ? -18.475 -9.512 9.290 1.00 81.12 172 GLY A CA 1
ATOM 1409 C C . GLY A 1 172 ? -17.573 -8.947 10.394 1.00 81.12 172 GLY A C 1
ATOM 1410 O O . GLY A 1 172 ? -17.331 -9.633 11.391 1.00 81.12 172 GLY A O 1
ATOM 1411 N N . MET A 1 173 ? -17.025 -7.738 10.229 1.00 84.88 173 MET A N 1
ATOM 1412 C CA . MET A 1 173 ? -16.126 -7.121 11.203 1.00 84.88 173 MET A CA 1
ATOM 1413 C C . MET A 1 173 ? -16.852 -6.123 12.108 1.00 84.88 173 MET A C 1
ATOM 1415 O O . MET A 1 173 ? -17.529 -5.212 11.644 1.00 84.88 173 MET A O 1
ATOM 1419 N N . GLU A 1 174 ? -16.632 -6.252 13.417 1.00 79.56 174 GLU A N 1
ATOM 1420 C CA . GLU A 1 174 ? -16.975 -5.210 14.385 1.00 79.56 174 GLU A CA 1
ATOM 1421 C C . GLU A 1 174 ? -15.888 -4.128 14.395 1.00 79.56 174 GLU A C 1
ATOM 1423 O O . GLU A 1 174 ? -14.692 -4.433 14.503 1.00 79.56 174 GLU A O 1
ATOM 1428 N N . TRP A 1 175 ? -16.320 -2.872 14.286 1.00 75.62 175 TRP A N 1
ATOM 1429 C CA . TRP A 1 175 ? -15.476 -1.679 14.299 1.00 75.62 175 TRP A CA 1
ATOM 1430 C C . TRP A 1 175 ? -15.605 -0.984 15.656 1.00 75.62 175 TRP A C 1
ATOM 1432 O O . TRP A 1 175 ? -16.702 -0.912 16.209 1.00 75.62 175 TRP A O 1
ATOM 1442 N N . THR A 1 176 ? -14.4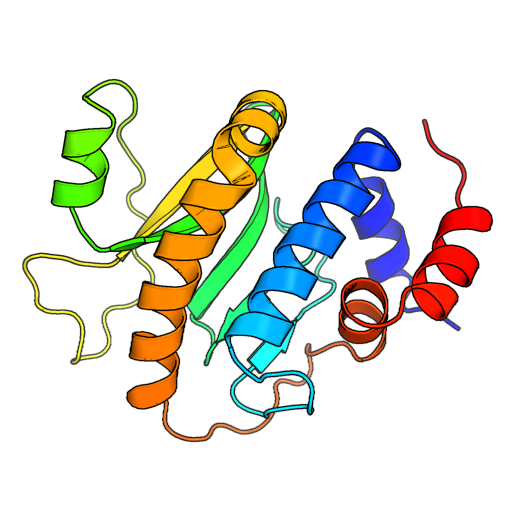79 -0.534 16.206 1.00 60.34 176 THR A N 1
ATOM 1443 C CA . THR A 1 176 ? -14.389 0.126 17.521 1.00 60.34 176 THR A CA 1
ATOM 1444 C C . THR A 1 176 ? -14.475 1.632 17.423 1.00 60.34 176 THR A C 1
ATOM 1446 O O . THR A 1 176 ? -13.825 2.159 16.494 1.00 60.34 176 THR A O 1
#

Foldseek 3Di:
DDDPLLLVQCQVDQDPVLSVLVLQLVLLLCVLLVVLDPALQWFFFQDDDAQWGGFTGGNPHTQKIWGQDPNFTWIKGKAKFDVVVPVVDDDDDDDPDLDDDDPPRDPHIGIDIDTDGSVRCVVCSVVSSVRSSVVVNVVVVPDDRDGRDPRGDPLSSCCNHPVVSVCVVVVPDDRD